Protein AF-B5UAU7-F1 (afdb_monomer)

Radius of gyration: 25.9 Å; Cα contacts (8 Å, |Δi|>4): 147; chains: 1; bounding box: 56×31×72 Å

Mean predicted aligned error: 7.42 Å

Structure (mmCIF, N/CA/C/O backbone):
data_AF-B5UAU7-F1
#
_entry.id   AF-B5UAU7-F1
#
loop_
_atom_site.group_PDB
_atom_site.id
_atom_site.type_symbol
_atom_site.label_atom_id
_atom_site.label_alt_id
_atom_site.label_comp_id
_atom_site.label_asym_id
_atom_site.label_entity_id
_atom_site.label_seq_id
_atom_site.pdbx_PDB_ins_code
_atom_site.Cartn_x
_atom_site.Cartn_y
_atom_site.Cartn_z
_atom_site.occupancy
_atom_site.B_iso_or_equiv
_atom_site.auth_seq_id
_atom_site.auth_comp_id
_atom_site.auth_asym_id
_atom_site.auth_atom_id
_atom_site.pdbx_PDB_model_num
ATOM 1 N N . PHE A 1 1 ? -25.928 -3.289 35.2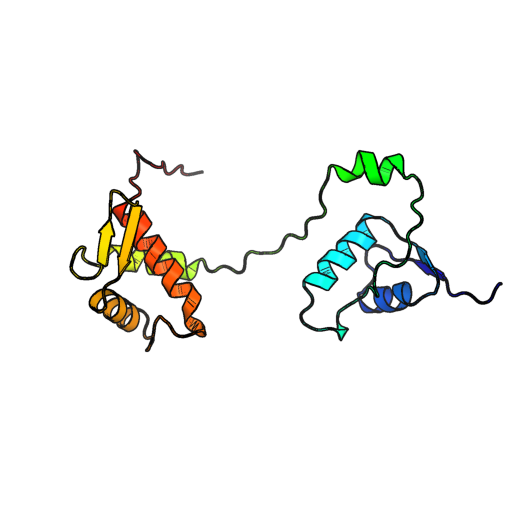71 1.00 79.38 1 PHE A N 1
ATOM 2 C CA . PHE A 1 1 ? -25.439 -2.026 35.869 1.00 79.38 1 PHE A CA 1
ATOM 3 C C . PHE A 1 1 ? -25.490 -0.943 34.793 1.00 79.38 1 PHE A C 1
ATOM 5 O O . PHE A 1 1 ? -25.204 -1.305 33.665 1.00 79.38 1 PHE A O 1
ATOM 12 N N . LEU A 1 2 ? -25.925 0.291 35.099 1.00 95.56 2 LEU A N 1
ATOM 13 C CA . LEU A 1 2 ? -26.101 1.496 34.238 1.00 95.56 2 LEU A CA 1
ATOM 14 C C . LEU A 1 2 ? -26.700 1.388 32.807 1.00 95.56 2 LEU A C 1
ATOM 16 O O . LEU A 1 2 ? -27.041 2.418 32.244 1.00 95.56 2 LEU A O 1
ATOM 20 N N . GLY A 1 3 ? -26.904 0.200 32.234 1.00 95.94 3 GLY A N 1
ATOM 21 C CA . GLY A 1 3 ? -27.590 -0.012 30.954 1.00 95.94 3 GLY A CA 1
ATOM 22 C C . GLY A 1 3 ? -26.726 0.135 29.698 1.00 95.94 3 GLY A C 1
ATOM 23 O O . GLY A 1 3 ? -27.257 -0.044 28.611 1.00 95.94 3 GLY A O 1
ATOM 24 N N . LEU A 1 4 ? -25.428 0.421 29.838 1.00 97.31 4 LEU A N 1
ATOM 25 C CA . LEU A 1 4 ? -24.504 0.566 28.710 1.00 97.31 4 LEU A CA 1
ATOM 26 C C . LEU A 1 4 ? -23.902 -0.776 28.287 1.00 97.31 4 LEU A C 1
ATOM 28 O O . LEU A 1 4 ? -23.585 -1.623 29.127 1.00 97.31 4 LEU A O 1
ATOM 32 N N . GLN A 1 5 ? -23.701 -0.937 26.985 1.00 97.75 5 GLN A N 1
ATOM 33 C CA . GLN A 1 5 ? -22.950 -2.031 26.395 1.00 97.75 5 GLN A CA 1
ATOM 34 C C . GLN A 1 5 ? -21.459 -1.696 26.386 1.00 97.75 5 GLN A C 1
ATOM 36 O O . GLN A 1 5 ? -21.033 -0.660 25.879 1.00 97.75 5 GLN A O 1
ATOM 41 N N . THR A 1 6 ? -20.655 -2.605 26.923 1.00 97.69 6 THR A N 1
ATOM 42 C CA . THR A 1 6 ? -19.197 -2.533 26.868 1.00 97.69 6 THR A CA 1
ATOM 43 C C . THR A 1 6 ? -18.666 -3.720 26.079 1.00 97.69 6 THR A C 1
ATOM 45 O O . THR A 1 6 ? -19.183 -4.834 26.185 1.00 97.69 6 THR A O 1
ATOM 48 N N . ALA A 1 7 ? -17.626 -3.493 25.288 1.00 98.06 7 ALA A N 1
ATOM 49 C CA . ALA A 1 7 ? -16.947 -4.546 24.549 1.00 98.06 7 ALA A CA 1
ATOM 50 C C . ALA A 1 7 ? -15.437 -4.314 24.516 1.00 98.06 7 ALA A C 1
ATOM 52 O O . ALA A 1 7 ? -14.944 -3.254 24.902 1.00 98.06 7 ALA A O 1
ATOM 53 N N . VAL A 1 8 ? -14.706 -5.324 24.053 1.00 98.25 8 VAL A N 1
ATOM 54 C CA . VAL A 1 8 ? -13.255 -5.277 23.888 1.00 98.25 8 VAL A CA 1
ATOM 55 C C . VAL A 1 8 ? -12.876 -5.825 22.518 1.00 98.25 8 VAL A C 1
ATOM 57 O O . VAL A 1 8 ? -13.462 -6.810 22.068 1.00 98.25 8 VAL A O 1
ATOM 60 N N . ILE A 1 9 ? -11.904 -5.193 21.864 1.00 98.31 9 ILE A N 1
ATOM 61 C CA . ILE A 1 9 ? -11.239 -5.725 20.674 1.00 98.31 9 ILE A CA 1
ATOM 62 C C . ILE A 1 9 ? -9.913 -6.373 21.073 1.00 98.31 9 ILE A C 1
ATOM 64 O O . ILE A 1 9 ? -9.124 -5.810 21.830 1.00 98.31 9 ILE A O 1
ATOM 68 N N . LEU A 1 10 ? -9.683 -7.583 20.574 1.00 97.56 10 LEU A N 1
ATOM 69 C CA . LEU A 1 10 ? -8.521 -8.407 20.881 1.00 97.56 10 LEU A CA 1
ATOM 70 C C . LEU A 1 10 ? -7.929 -8.978 19.596 1.00 97.56 10 LEU A C 1
ATOM 72 O O . LEU A 1 10 ? -8.631 -9.236 18.608 1.00 97.56 10 LEU A O 1
ATOM 76 N N . THR A 1 11 ? -6.629 -9.247 19.641 1.00 96.12 11 THR A N 1
ATOM 77 C CA . THR A 1 11 ? -5.928 -9.965 18.580 1.00 96.12 11 THR A CA 1
ATOM 78 C C . THR A 1 11 ? -6.606 -11.316 18.320 1.00 96.12 11 THR A C 1
ATOM 80 O O . THR A 1 11 ? -6.973 -12.035 19.247 1.00 96.12 11 THR A O 1
ATOM 83 N N . GLY A 1 12 ? -6.797 -11.662 17.045 1.00 94.06 12 GLY A N 1
ATOM 84 C CA . GLY A 1 12 ? -7.450 -12.910 16.626 1.00 94.06 12 GLY A CA 1
ATOM 85 C C . GLY A 1 12 ? -8.979 -12.854 16.525 1.00 94.06 12 GLY A C 1
ATOM 86 O O . GLY A 1 12 ? -9.572 -13.792 15.996 1.00 94.06 12 GLY A O 1
ATOM 87 N N . MET A 1 13 ? -9.628 -11.764 16.953 1.00 97.88 13 MET A N 1
ATOM 88 C CA . MET A 1 13 ? -11.052 -11.557 16.666 1.00 97.88 13 MET A CA 1
ATOM 89 C C . MET A 1 13 ? -11.295 -11.394 15.165 1.00 97.88 13 MET A C 1
ATOM 91 O O . MET A 1 13 ? -10.609 -10.619 14.489 1.00 97.88 13 MET A O 1
ATOM 95 N N . THR A 1 14 ? -12.316 -12.092 14.676 1.00 97.81 14 THR A N 1
ATOM 96 C CA . THR A 1 14 ? -12.818 -11.961 13.302 1.00 97.81 14 THR A CA 1
ATOM 97 C C . THR A 1 14 ? -13.408 -10.564 13.056 1.00 97.81 14 THR A C 1
ATOM 99 O O . THR A 1 14 ? -13.825 -9.905 14.016 1.00 97.81 14 THR A O 1
ATOM 102 N N . PRO A 1 15 ? -13.499 -10.106 11.792 1.00 97.00 15 PRO A N 1
ATOM 103 C CA . PRO A 1 15 ? -14.141 -8.832 11.464 1.00 97.00 15 PRO A CA 1
ATOM 104 C C . PRO A 1 15 ? -15.568 -8.707 12.017 1.00 97.00 15 PRO A C 1
ATOM 106 O O . PRO A 1 15 ? -15.921 -7.672 12.574 1.00 97.00 15 PRO A O 1
ATOM 109 N N . ASP A 1 16 ? -16.361 -9.780 11.977 1.00 97.25 16 ASP A N 1
ATOM 110 C CA . ASP A 1 16 ? -17.735 -9.766 12.496 1.00 97.25 16 ASP A CA 1
ATOM 111 C C . ASP A 1 16 ? -17.785 -9.577 14.014 1.00 97.25 16 ASP A C 1
ATOM 113 O O . ASP A 1 16 ? -18.578 -8.784 14.523 1.00 97.25 16 ASP A O 1
ATOM 117 N N . GLN A 1 17 ? -16.892 -10.245 14.749 1.00 98.06 17 GLN A N 1
ATOM 118 C CA . GLN A 1 17 ? -16.765 -10.044 16.193 1.00 98.06 17 GLN A CA 1
ATOM 119 C C . GLN A 1 17 ? -16.324 -8.614 16.525 1.00 98.06 17 GLN A C 1
ATOM 121 O O . GLN A 1 17 ? -16.824 -8.028 17.485 1.00 98.06 17 GLN A O 1
ATOM 126 N N . ARG A 1 18 ? -15.416 -8.034 15.728 1.00 98.25 18 ARG A N 1
ATOM 127 C CA . ARG A 1 18 ? -14.975 -6.640 15.891 1.00 98.25 18 ARG A CA 1
ATOM 128 C C . ARG A 1 18 ? -16.101 -5.660 15.617 1.00 98.25 18 ARG A C 1
ATOM 130 O O . ARG A 1 18 ? -16.292 -4.751 16.412 1.00 98.25 18 ARG A O 1
ATOM 137 N N . ARG A 1 19 ? -16.899 -5.876 14.571 1.00 97.94 19 ARG A N 1
ATOM 138 C CA . ARG A 1 19 ? -18.060 -5.032 14.258 1.00 97.94 19 ARG A CA 1
ATOM 139 C C . ARG A 1 19 ? -19.081 -5.032 15.393 1.00 97.94 19 ARG A C 1
ATOM 141 O O . ARG A 1 19 ? -19.614 -3.984 15.744 1.00 97.94 19 ARG A O 1
ATOM 148 N N . VAL A 1 20 ? -19.329 -6.186 16.016 1.00 97.88 20 VAL A N 1
ATOM 149 C CA . VAL A 1 20 ? -20.162 -6.256 17.230 1.00 97.88 20 VAL A CA 1
ATOM 150 C C . VAL A 1 20 ? -19.527 -5.461 18.374 1.00 97.88 20 VAL A C 1
ATOM 152 O O . VAL A 1 20 ? -20.228 -4.696 19.032 1.00 97.88 20 VAL A O 1
ATOM 155 N N . ALA A 1 21 ? -18.214 -5.591 18.587 1.00 98.25 21 ALA A N 1
ATOM 156 C CA . ALA A 1 21 ? -17.514 -4.877 19.652 1.00 98.25 21 ALA A CA 1
ATOM 157 C C . ALA A 1 21 ? -17.539 -3.352 19.463 1.00 98.25 21 ALA A C 1
ATOM 159 O O . ALA A 1 21 ? -17.906 -2.634 20.389 1.00 98.25 21 ALA A O 1
ATOM 160 N N . TYR A 1 22 ? -17.233 -2.860 18.262 1.00 98.31 22 TYR A N 1
ATOM 161 C CA . TYR A 1 22 ? -17.260 -1.433 17.940 1.00 98.31 22 TYR A CA 1
ATOM 162 C C . TYR A 1 22 ? -18.651 -0.813 18.049 1.00 98.31 22 TYR A C 1
ATOM 164 O O . TYR A 1 22 ? -18.755 0.387 18.294 1.00 98.31 22 TYR A O 1
ATOM 172 N N . ASN A 1 23 ? -19.715 -1.604 17.892 1.00 98.06 23 ASN A N 1
ATOM 173 C CA . ASN A 1 23 ? -21.091 -1.135 18.038 1.00 98.06 23 ASN A CA 1
ATOM 174 C C . ASN A 1 23 ? -21.547 -0.971 19.498 1.00 98.06 23 ASN A C 1
ATOM 176 O O . ASN A 1 23 ? -22.567 -0.320 19.725 1.00 98.06 23 ASN A O 1
ATOM 180 N N . ALA A 1 24 ? -20.798 -1.490 20.477 1.00 98.00 24 ALA A N 1
ATOM 181 C CA . ALA A 1 24 ? -21.067 -1.258 21.897 1.00 98.00 24 ALA A CA 1
ATOM 182 C C . ALA A 1 24 ? -20.879 0.223 22.271 1.00 98.00 24 ALA A C 1
ATOM 184 O O . ALA A 1 24 ? -20.081 0.920 21.651 1.00 98.00 24 ALA A O 1
ATOM 185 N N . ASP A 1 25 ? -21.565 0.718 23.304 1.00 98.19 25 ASP A N 1
ATOM 186 C CA . ASP A 1 25 ? -21.455 2.121 23.744 1.00 98.19 25 ASP A CA 1
ATOM 187 C C . ASP A 1 25 ? -20.015 2.514 24.108 1.00 98.19 25 ASP A C 1
ATOM 189 O O . ASP A 1 25 ? -19.588 3.637 23.842 1.00 98.19 25 ASP A O 1
ATOM 193 N N . ILE A 1 26 ? -19.255 1.580 24.691 1.00 98.31 26 ILE A N 1
ATOM 194 C CA . ILE A 1 26 ? -17.846 1.759 25.052 1.00 98.31 26 ILE A CA 1
ATOM 195 C C . ILE A 1 26 ? -17.045 0.557 24.549 1.00 98.31 26 ILE A C 1
ATOM 197 O O . ILE A 1 26 ? -17.342 -0.591 24.887 1.00 98.31 26 ILE A O 1
ATOM 201 N N . THR A 1 27 ? -15.997 0.817 23.768 1.00 98.62 27 THR A N 1
ATOM 202 C CA . THR A 1 27 ? -15.080 -0.210 23.255 1.00 98.62 27 THR A CA 1
ATOM 203 C C . THR A 1 27 ? -13.692 -0.028 23.862 1.00 98.62 27 THR A C 1
ATOM 205 O O . THR A 1 27 ? -13.086 1.029 23.715 1.00 98.62 27 THR A O 1
ATOM 208 N N . TYR A 1 28 ? -13.181 -1.066 24.519 1.00 98.62 28 TYR A N 1
ATOM 209 C CA . TYR A 1 28 ? -11.803 -1.146 25.004 1.00 98.62 28 TYR A CA 1
ATOM 21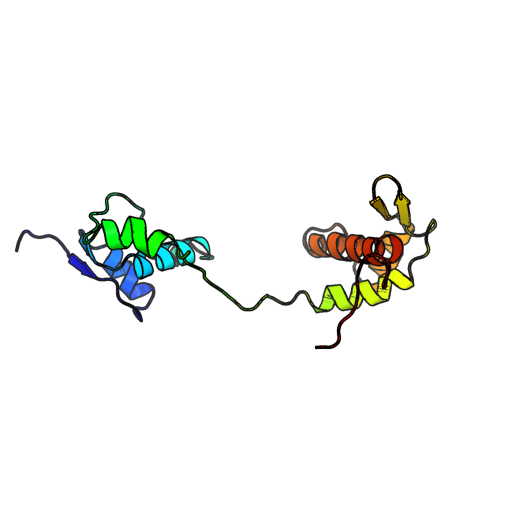0 C C . TYR A 1 28 ? -10.910 -1.847 23.979 1.00 98.62 28 TYR A C 1
ATOM 212 O O . TYR A 1 28 ? -11.369 -2.703 23.227 1.00 98.62 28 TYR A O 1
ATOM 220 N N . GLY A 1 29 ? -9.622 -1.528 23.973 1.00 97.94 29 GLY A N 1
ATOM 221 C CA . GLY A 1 29 ? -8.649 -2.136 23.073 1.00 97.94 29 GLY A CA 1
ATOM 222 C C . GLY A 1 29 ? -7.277 -1.502 23.238 1.00 97.94 29 GLY A C 1
ATOM 223 O O . GLY A 1 29 ? -7.118 -0.544 23.994 1.00 97.94 29 GLY A O 1
ATOM 224 N N . THR A 1 30 ? -6.291 -2.026 22.521 1.00 97.81 30 THR A N 1
ATOM 225 C CA . THR A 1 30 ? -4.961 -1.414 22.434 1.00 97.81 30 THR A CA 1
ATOM 226 C C . THR A 1 30 ? -4.884 -0.482 21.225 1.00 97.81 30 THR A C 1
ATOM 228 O O . THR A 1 30 ? -5.627 -0.642 20.252 1.00 97.81 30 THR A O 1
ATOM 231 N N . ASN A 1 31 ? -3.956 0.475 21.257 1.00 96.75 31 ASN A N 1
ATOM 232 C CA . ASN A 1 31 ? -3.635 1.348 20.121 1.00 96.75 31 ASN A CA 1
ATOM 233 C C . ASN A 1 31 ? -3.362 0.560 18.826 1.00 96.75 31 ASN A C 1
ATOM 235 O O . ASN A 1 31 ? -3.840 0.958 17.766 1.00 96.75 31 ASN A O 1
ATOM 239 N N . ASN A 1 32 ? -2.662 -0.576 18.918 1.00 96.69 32 ASN A N 1
ATOM 240 C CA . ASN A 1 32 ? -2.371 -1.452 17.786 1.00 96.69 32 ASN A CA 1
ATOM 241 C C . ASN A 1 32 ? -3.653 -1.994 17.149 1.00 96.69 32 ASN A C 1
ATOM 243 O O . ASN A 1 32 ? -3.802 -1.928 15.933 1.00 96.69 32 ASN A O 1
ATOM 247 N N . GLU A 1 33 ? -4.596 -2.493 17.951 1.00 98.12 33 GLU A N 1
ATOM 248 C CA . GLU A 1 33 ? -5.851 -3.044 17.431 1.00 98.12 33 GLU A CA 1
ATOM 249 C C . GLU A 1 33 ? -6.709 -1.957 16.772 1.00 98.12 33 GLU A C 1
ATOM 251 O O . GLU A 1 33 ? -7.155 -2.137 15.640 1.00 98.12 33 GLU A O 1
ATOM 256 N N . PHE A 1 34 ? -6.860 -0.794 17.419 1.00 98.12 34 PHE A N 1
ATOM 257 C CA . PHE A 1 34 ? -7.574 0.343 16.827 1.00 98.12 34 PHE A CA 1
ATOM 258 C C . PHE A 1 34 ? -6.910 0.846 15.542 1.00 98.12 34 PHE A C 1
ATOM 260 O O . PHE A 1 34 ? -7.593 1.129 14.557 1.00 98.12 34 PHE A O 1
ATOM 267 N N . GLY A 1 35 ? -5.584 0.962 15.532 1.00 97.44 35 GLY A N 1
ATOM 268 C CA . GLY A 1 35 ? -4.851 1.461 14.379 1.00 97.44 35 GLY A CA 1
ATOM 269 C C . GLY A 1 35 ? -4.872 0.490 13.199 1.00 97.44 35 GLY A C 1
ATOM 270 O O . GLY A 1 35 ? -5.106 0.911 12.069 1.00 97.44 35 GLY A O 1
ATOM 271 N N . PHE A 1 36 ? -4.705 -0.815 13.435 1.00 97.88 36 PHE A N 1
ATOM 272 C CA . PHE A 1 36 ? -4.793 -1.809 12.363 1.00 97.88 36 PHE A CA 1
ATOM 273 C C . PHE A 1 36 ? -6.213 -1.990 11.830 1.00 97.88 36 PHE A C 1
ATOM 275 O O . PHE A 1 36 ? -6.368 -2.204 10.629 1.00 97.88 36 PHE A O 1
ATOM 282 N N . ASP A 1 37 ? -7.248 -1.884 12.666 1.00 98.00 37 ASP A N 1
ATOM 283 C CA . ASP A 1 37 ? -8.634 -1.874 12.184 1.00 98.00 37 ASP A CA 1
ATOM 284 C C . ASP A 1 37 ? -8.908 -0.655 11.302 1.00 98.00 37 ASP A C 1
ATOM 286 O O . ASP A 1 37 ? -9.457 -0.810 10.217 1.00 98.00 37 ASP A O 1
ATOM 290 N N . TYR A 1 38 ? -8.415 0.527 11.684 1.00 98.00 38 TYR A N 1
ATOM 291 C CA . TYR A 1 38 ? -8.516 1.720 10.843 1.00 98.00 38 TYR A CA 1
ATOM 292 C C . TYR A 1 38 ? -7.811 1.540 9.489 1.00 98.00 38 TYR A C 1
ATOM 294 O O . TYR A 1 38 ? -8.358 1.894 8.444 1.00 98.00 38 TYR A O 1
ATOM 302 N N . LEU A 1 39 ? -6.600 0.973 9.484 1.00 97.75 39 LEU A N 1
ATOM 303 C CA . LEU A 1 39 ? -5.873 0.702 8.242 1.00 97.75 39 LEU A CA 1
ATOM 304 C C . LEU A 1 39 ? -6.606 -0.322 7.363 1.00 97.75 39 LEU A C 1
ATOM 306 O O . LEU A 1 39 ? -6.687 -0.126 6.153 1.00 97.75 39 LEU A O 1
ATOM 310 N N . ARG A 1 40 ? -7.161 -1.390 7.952 1.00 96.69 40 ARG A N 1
ATOM 311 C CA . ARG A 1 40 ? -7.941 -2.406 7.226 1.00 96.69 40 ARG A CA 1
ATOM 312 C C . ARG A 1 40 ? -9.235 -1.846 6.648 1.00 96.69 40 ARG A C 1
ATOM 314 O O . ARG A 1 40 ? -9.528 -2.127 5.491 1.00 96.69 40 ARG A O 1
ATOM 321 N N . ASP A 1 41 ? -9.942 -1.007 7.397 1.00 97.38 41 ASP A N 1
ATOM 322 C CA . ASP A 1 41 ? -11.159 -0.333 6.936 1.00 97.38 41 ASP A CA 1
ATOM 323 C C . ASP A 1 41 ? -10.894 0.540 5.695 1.00 97.38 41 ASP A C 1
ATOM 325 O O . ASP A 1 41 ? -11.702 0.576 4.774 1.00 97.38 41 ASP A O 1
ATOM 329 N N . ASN A 1 42 ? -9.721 1.177 5.600 1.00 96.56 42 ASN A N 1
ATOM 330 C CA . ASN A 1 42 ? -9.328 1.972 4.426 1.00 96.56 42 ASN A CA 1
ATOM 331 C C . ASN A 1 42 ? -8.831 1.140 3.227 1.00 96.56 42 ASN A C 1
ATOM 333 O O . ASN A 1 42 ? -8.549 1.699 2.168 1.00 96.56 42 ASN A O 1
ATOM 337 N N . MET A 1 43 ? -8.712 -0.180 3.379 1.00 94.00 43 MET A N 1
ATOM 338 C CA . MET A 1 43 ? -8.405 -1.114 2.289 1.00 94.00 43 MET A CA 1
ATOM 339 C C . MET A 1 43 ? -9.611 -1.975 1.892 1.00 94.00 43 MET A C 1
ATOM 341 O O . MET A 1 43 ? -9.499 -2.765 0.957 1.00 94.00 43 MET A O 1
ATOM 345 N N . ALA A 1 44 ? -10.739 -1.851 2.596 1.00 94.44 44 ALA A N 1
ATOM 346 C CA . ALA A 1 44 ? -11.948 -2.616 2.329 1.00 94.44 44 ALA A CA 1
ATOM 347 C C . ALA A 1 44 ? -12.517 -2.307 0.936 1.00 94.44 44 ALA A C 1
ATOM 349 O O . ALA A 1 44 ? -12.501 -1.163 0.472 1.00 94.44 44 ALA A O 1
ATOM 350 N N . HIS A 1 45 ? -13.054 -3.329 0.269 1.00 93.62 45 HIS A N 1
ATOM 351 C CA . HIS A 1 45 ? -13.651 -3.177 -1.062 1.00 93.62 45 HIS A CA 1
ATOM 352 C C . HIS A 1 45 ? -15.130 -2.787 -1.001 1.00 93.62 45 HIS A C 1
ATOM 354 O O . HIS A 1 45 ? -15.687 -2.309 -1.993 1.00 93.62 45 HIS A O 1
ATOM 360 N N . SER A 1 46 ? -15.769 -2.986 0.151 1.00 95.06 46 SER A N 1
ATOM 361 C CA . SER A 1 46 ? -17.182 -2.698 0.371 1.00 95.06 46 SER A CA 1
ATOM 362 C C . SER A 1 46 ? -17.426 -2.073 1.746 1.00 95.06 46 SER A C 1
ATOM 364 O O . SER A 1 46 ? -16.646 -2.245 2.679 1.00 95.06 46 SER A O 1
ATOM 366 N N . LEU A 1 47 ? -18.532 -1.335 1.884 1.00 93.31 47 LEU A N 1
ATOM 367 C CA . LEU A 1 47 ? -18.906 -0.709 3.159 1.00 93.31 47 LEU A CA 1
ATOM 368 C C . LEU A 1 47 ? -19.270 -1.740 4.237 1.00 93.31 47 LEU A C 1
ATOM 370 O O . LEU A 1 47 ? -19.081 -1.475 5.421 1.00 93.31 47 LEU A O 1
ATOM 374 N N . ASP A 1 48 ? -19.762 -2.911 3.835 1.00 94.12 48 ASP A N 1
ATOM 375 C CA . ASP A 1 48 ? -20.165 -3.975 4.759 1.00 94.12 48 ASP A CA 1
ATOM 376 C C . ASP A 1 48 ? -18.959 -4.662 5.421 1.00 94.12 48 ASP A C 1
ATOM 378 O O . ASP A 1 48 ? -19.094 -5.299 6.467 1.00 94.12 48 ASP A O 1
ATOM 382 N N . GLU A 1 49 ? -17.762 -4.512 4.847 1.00 95.31 49 GLU A N 1
ATOM 383 C CA . GLU A 1 49 ? -16.510 -5.032 5.402 1.00 95.31 49 GLU A CA 1
ATOM 384 C C . GLU A 1 49 ? -15.967 -4.179 6.553 1.00 95.31 49 GLU A C 1
ATOM 386 O O . GLU A 1 49 ? -15.210 -4.702 7.373 1.00 95.31 49 GLU A O 1
ATOM 391 N N . LEU A 1 50 ? -16.398 -2.919 6.676 1.00 97.56 50 LEU A N 1
ATOM 392 C CA . LEU A 1 50 ? -15.914 -2.003 7.708 1.00 97.56 50 LEU A CA 1
ATOM 393 C C . LEU A 1 50 ? -16.254 -2.509 9.113 1.00 97.56 50 LEU A C 1
ATOM 395 O O . LEU A 1 50 ? -17.357 -3.019 9.358 1.00 97.56 50 LEU A O 1
ATOM 399 N N . VAL A 1 51 ? -15.310 -2.365 10.044 1.00 98.12 51 VAL A N 1
ATOM 400 C CA . VAL A 1 51 ? -15.503 -2.750 11.450 1.00 98.12 51 VAL A CA 1
ATOM 401 C C . VAL A 1 51 ? -15.648 -1.546 12.373 1.00 98.12 51 VAL A C 1
ATOM 403 O O . VAL A 1 51 ? -16.421 -1.630 13.329 1.00 98.12 51 VAL A O 1
ATOM 406 N N . GLN A 1 52 ? -14.955 -0.434 12.106 1.00 98.25 52 GLN A N 1
ATOM 407 C CA . GLN A 1 52 ? -15.092 0.798 12.882 1.00 98.25 52 GLN A CA 1
ATOM 408 C C . GLN A 1 52 ? -16.306 1.614 12.432 1.00 98.25 52 GLN A C 1
ATOM 410 O O . GLN A 1 52 ? -16.854 1.443 11.346 1.00 98.25 52 GLN A O 1
ATOM 415 N N . ARG A 1 53 ? -16.717 2.556 13.287 1.00 95.50 53 ARG A N 1
ATOM 416 C CA . ARG A 1 53 ? -17.861 3.453 13.046 1.00 95.50 53 ARG A CA 1
ATOM 417 C C . ARG A 1 53 ? -17.530 4.942 13.220 1.00 95.50 53 ARG A C 1
ATOM 419 O O . ARG A 1 53 ? -18.421 5.747 13.475 1.00 95.50 53 ARG A O 1
ATOM 426 N N . GLY A 1 54 ? -16.248 5.299 13.096 1.00 93.62 54 GLY A N 1
ATOM 427 C CA . GLY A 1 54 ? -15.715 6.653 13.296 1.00 93.62 54 GLY A CA 1
ATOM 428 C C . GLY A 1 54 ? -14.898 6.818 14.585 1.00 93.62 54 GLY A C 1
ATOM 429 O O . GLY A 1 54 ? -14.761 5.888 15.378 1.00 93.62 54 GLY A O 1
ATOM 430 N N . HIS A 1 55 ? -14.346 8.021 14.786 1.00 97.38 55 HIS A N 1
ATOM 431 C CA . HIS A 1 55 ? -13.434 8.357 15.893 1.00 97.38 55 HIS A CA 1
ATOM 432 C C . HIS A 1 55 ? -13.989 9.512 16.733 1.00 97.38 55 HIS A C 1
ATOM 434 O O . HIS A 1 55 ? -13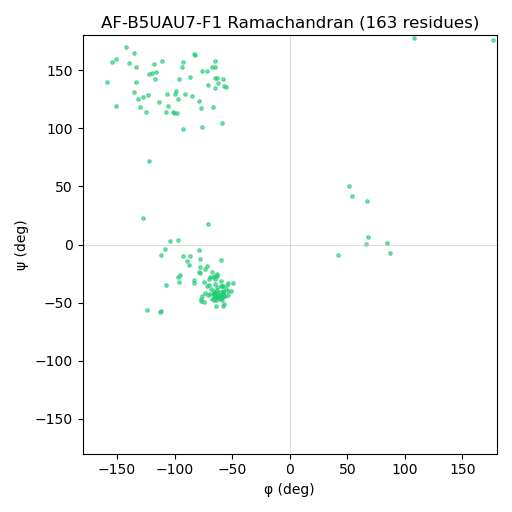.522 10.645 16.654 1.00 97.38 55 HIS A O 1
ATOM 440 N N . ASN A 1 56 ? -15.043 9.243 17.506 1.00 97.38 56 ASN A N 1
ATOM 441 C CA . ASN A 1 56 ? -15.773 10.282 18.243 1.00 97.38 56 ASN A CA 1
ATOM 442 C C . ASN A 1 56 ? -15.019 10.798 19.473 1.00 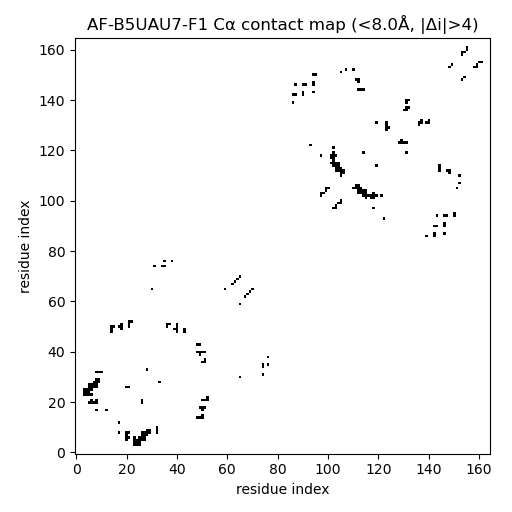97.38 56 ASN A C 1
ATOM 444 O O . ASN A 1 56 ? -14.931 12.004 19.691 1.00 97.38 56 ASN A O 1
ATOM 448 N N . PHE A 1 57 ? -14.529 9.881 20.305 1.00 98.25 57 PHE A N 1
ATOM 449 C CA . PHE A 1 57 ? -13.827 10.200 21.540 1.00 98.25 57 PHE A CA 1
ATOM 450 C C . PHE A 1 57 ? -12.959 9.016 21.963 1.00 98.25 57 PHE A C 1
ATOM 452 O O . PHE A 1 57 ? -13.386 7.869 21.850 1.00 98.25 57 PHE A O 1
ATOM 459 N N . ALA A 1 58 ? -11.756 9.300 22.459 1.00 97.94 58 ALA A N 1
ATOM 460 C CA . ALA A 1 58 ? -10.832 8.297 22.966 1.00 97.94 58 ALA A CA 1
ATOM 461 C C . ALA A 1 58 ? -10.239 8.778 24.291 1.00 97.94 58 ALA A C 1
ATOM 463 O O . ALA A 1 58 ? -9.756 9.905 24.391 1.00 97.94 58 ALA A O 1
ATOM 464 N N . VAL A 1 59 ? -10.269 7.905 25.295 1.00 98.25 59 VAL A N 1
ATOM 465 C CA . VAL A 1 59 ? -9.519 8.085 26.537 1.00 98.25 59 VAL A CA 1
ATOM 466 C C . VAL A 1 59 ? -8.352 7.120 26.475 1.00 98.25 59 VAL A C 1
ATOM 468 O O . VAL A 1 59 ? -8.556 5.915 26.343 1.00 98.25 59 VAL A O 1
ATOM 471 N N . VAL A 1 60 ? -7.142 7.663 26.522 1.00 98.06 60 VAL A N 1
ATOM 472 C CA . VAL A 1 60 ? -5.910 6.883 26.429 1.00 98.06 60 VAL A CA 1
ATOM 473 C C . VAL A 1 60 ? -5.348 6.733 27.832 1.00 98.06 60 VAL A C 1
ATOM 475 O O . VAL A 1 60 ? -4.973 7.726 28.455 1.00 98.06 60 VAL A O 1
ATOM 478 N N . ASP A 1 61 ? -5.335 5.499 28.321 1.00 98.19 61 ASP A N 1
ATOM 479 C CA . ASP A 1 61 ? -4.585 5.136 29.520 1.00 98.19 61 ASP A CA 1
ATOM 480 C C . ASP A 1 61 ? -3.090 5.026 29.179 1.00 98.19 61 ASP A C 1
ATOM 482 O O . ASP A 1 61 ? -2.756 4.708 28.036 1.00 98.19 61 ASP A O 1
ATOM 486 N N . GLU A 1 62 ? -2.205 5.319 30.135 1.00 97.38 62 GLU A N 1
ATOM 487 C CA . GLU A 1 62 ? -0.739 5.353 29.925 1.00 97.38 62 GLU A CA 1
ATOM 488 C C . GLU A 1 62 ? -0.324 6.218 28.710 1.00 97.38 62 GLU A C 1
ATOM 490 O O . GLU A 1 62 ? 0.387 5.801 27.790 1.00 97.38 62 GLU A O 1
ATOM 495 N N . VAL A 1 63 ? -0.843 7.450 28.667 1.00 97.62 63 VAL A N 1
ATOM 496 C CA . VAL A 1 63 ? -0.767 8.339 27.493 1.00 97.62 63 VAL A CA 1
ATOM 497 C C . VAL A 1 63 ? 0.659 8.681 27.050 1.00 97.62 63 VAL A C 1
ATOM 499 O O . VAL A 1 63 ? 0.891 8.890 25.860 1.00 97.62 63 VAL A O 1
ATOM 502 N N . ASP A 1 64 ? 1.613 8.741 27.974 1.00 97.25 64 ASP A N 1
ATOM 503 C CA . ASP A 1 64 ? 3.026 8.972 27.678 1.00 97.25 64 ASP A CA 1
ATOM 504 C C . ASP A 1 64 ? 3.631 7.784 26.922 1.00 97.25 64 ASP A C 1
ATOM 506 O O . ASP A 1 64 ? 4.222 7.968 25.856 1.00 97.25 64 ASP A O 1
ATOM 510 N N . SER A 1 65 ? 3.376 6.564 27.387 1.00 96.81 65 SER A N 1
ATOM 511 C CA . SER A 1 65 ? 3.821 5.343 26.711 1.00 96.81 65 SER A CA 1
ATOM 512 C C . SER A 1 65 ? 3.250 5.250 25.290 1.00 96.81 65 SER A C 1
ATOM 514 O O . SER A 1 65 ? 3.980 5.012 24.326 1.00 96.81 65 SER A O 1
ATOM 516 N N . ILE A 1 66 ? 1.950 5.517 25.126 1.00 97.06 66 ILE A N 1
ATOM 517 C CA . ILE A 1 66 ? 1.265 5.346 23.838 1.00 97.06 66 ILE A CA 1
ATOM 518 C C . ILE A 1 66 ? 1.562 6.486 22.852 1.00 97.06 66 ILE A C 1
ATOM 520 O O . ILE A 1 66 ? 1.882 6.231 21.689 1.00 97.06 66 ILE A O 1
ATOM 524 N N . LEU A 1 67 ? 1.445 7.750 23.274 1.00 97.38 67 LEU A N 1
ATOM 525 C CA . LEU A 1 67 ? 1.541 8.903 22.366 1.00 97.38 67 LEU A CA 1
ATOM 526 C C . LEU A 1 67 ? 2.953 9.487 22.244 1.00 97.38 67 LEU A C 1
ATOM 528 O O . LEU A 1 67 ? 3.174 10.316 21.360 1.00 97.38 67 LEU A O 1
ATOM 532 N N . VAL A 1 68 ? 3.906 9.071 23.085 1.00 95.81 68 VAL A N 1
ATOM 533 C CA . VAL A 1 68 ? 5.309 9.512 23.002 1.00 95.81 68 VAL A CA 1
ATOM 534 C C . VAL A 1 68 ? 6.217 8.357 22.603 1.00 95.81 68 VAL A C 1
ATOM 536 O O . VAL A 1 68 ? 6.896 8.438 21.575 1.00 95.81 68 VAL A O 1
ATOM 539 N N . ASP A 1 69 ? 6.227 7.274 23.379 1.00 94.69 69 ASP A N 1
ATOM 540 C CA . ASP A 1 69 ? 7.228 6.223 23.195 1.00 94.69 69 ASP A CA 1
ATOM 541 C C . ASP A 1 69 ? 6.921 5.312 22.005 1.00 94.69 69 ASP A C 1
ATOM 543 O O . ASP A 1 69 ? 7.818 5.064 21.183 1.00 94.69 69 ASP A O 1
ATOM 547 N N . GLU A 1 70 ? 5.675 4.851 21.885 1.00 95.00 70 GLU A N 1
ATOM 548 C CA . GLU A 1 70 ? 5.225 3.967 20.802 1.00 95.00 70 GLU A CA 1
ATOM 549 C C . GLU A 1 70 ? 4.969 4.707 19.484 1.00 95.00 70 GLU A C 1
ATOM 551 O O . GLU A 1 70 ? 5.140 4.130 18.409 1.00 95.00 70 GLU A O 1
ATOM 556 N N . ALA A 1 71 ? 4.675 6.010 19.530 1.00 92.81 71 ALA A N 1
ATOM 557 C CA . ALA A 1 71 ? 4.430 6.837 18.343 1.00 92.81 71 ALA A CA 1
ATOM 558 C C . ALA A 1 71 ? 5.619 6.901 17.359 1.00 92.81 71 ALA A C 1
ATOM 560 O O . ALA A 1 71 ? 5.474 7.337 16.216 1.00 92.81 71 ALA A O 1
ATOM 561 N N . ARG A 1 72 ? 6.809 6.452 17.780 1.00 94.62 72 ARG A N 1
ATOM 562 C CA . ARG A 1 72 ? 8.009 6.352 16.935 1.00 94.62 72 ARG A CA 1
ATOM 563 C C . ARG A 1 72 ? 7.947 5.205 15.928 1.00 94.62 72 ARG A C 1
ATOM 565 O O . ARG A 1 72 ? 8.698 5.224 14.953 1.00 94.62 72 ARG A O 1
ATOM 572 N N . THR A 1 73 ? 7.113 4.194 16.164 1.00 92.12 73 THR A N 1
ATOM 573 C CA . THR A 1 73 ? 6.990 3.025 15.290 1.00 92.12 73 THR A CA 1
ATOM 574 C C . THR A 1 73 ? 5.666 3.090 14.527 1.00 92.12 73 THR A C 1
ATOM 576 O O . THR A 1 73 ? 4.607 3.003 15.141 1.00 92.12 73 THR A O 1
ATOM 579 N N . PRO A 1 74 ? 5.686 3.248 13.191 1.00 96.25 74 PRO A N 1
ATOM 580 C CA . PRO A 1 74 ? 4.457 3.304 12.413 1.00 96.25 74 PRO A CA 1
ATOM 581 C C . PRO A 1 74 ? 3.784 1.931 12.336 1.00 96.25 74 PRO A C 1
ATOM 583 O O . PRO A 1 74 ? 4.448 0.894 12.268 1.00 96.25 74 PRO A O 1
ATOM 586 N N . LEU A 1 75 ? 2.455 1.940 12.252 1.00 95.75 75 LEU A N 1
ATOM 587 C CA . LEU A 1 75 ? 1.672 0.752 11.929 1.00 95.75 75 LEU A CA 1
ATOM 588 C C . LEU A 1 75 ? 1.723 0.507 10.421 1.00 95.75 75 LEU A C 1
ATOM 590 O O . LEU A 1 75 ? 1.379 1.383 9.628 1.00 95.75 75 LEU A O 1
ATOM 594 N N . ILE A 1 76 ? 2.169 -0.684 10.024 1.00 95.94 76 ILE A N 1
ATOM 595 C CA . ILE A 1 76 ? 2.362 -1.056 8.621 1.00 95.94 76 ILE A CA 1
ATOM 596 C C . ILE A 1 76 ? 1.623 -2.360 8.353 1.00 95.94 76 ILE A C 1
ATOM 598 O O . ILE A 1 76 ? 1.873 -3.363 9.020 1.00 95.94 76 ILE A O 1
ATOM 602 N N . ILE A 1 77 ? 0.765 -2.360 7.333 1.00 92.19 77 ILE A N 1
ATOM 603 C CA . ILE A 1 77 ? 0.262 -3.592 6.728 1.00 92.19 77 ILE A CA 1
ATOM 604 C C . ILE A 1 77 ? 1.105 -3.863 5.488 1.00 92.19 77 ILE A C 1
ATOM 606 O O . ILE A 1 77 ? 1.076 -3.103 4.522 1.00 92.19 77 ILE A O 1
ATOM 610 N N . SER A 1 78 ? 1.889 -4.934 5.533 1.00 90.81 78 SER A N 1
ATOM 611 C CA . SER A 1 78 ? 2.608 -5.444 4.373 1.00 90.81 78 SER A CA 1
ATOM 612 C C . SER A 1 78 ? 1.809 -6.570 3.724 1.00 90.81 78 SER A C 1
ATOM 614 O O . SER A 1 78 ? 1.182 -7.388 4.396 1.00 90.81 78 SER A O 1
ATOM 616 N N . GLY A 1 79 ? 1.837 -6.610 2.398 1.00 83.94 79 GLY A N 1
ATOM 617 C CA . GLY A 1 79 ? 1.237 -7.666 1.596 1.00 83.94 79 GLY A CA 1
ATOM 618 C C . GLY A 1 79 ? 2.193 -8.094 0.487 1.00 83.94 79 GLY A C 1
ATOM 619 O O . GLY A 1 79 ? 3.174 -7.391 0.214 1.00 83.94 79 GLY A O 1
ATOM 620 N N . PRO A 1 80 ? 1.944 -9.248 -0.151 1.00 81.88 80 PRO A N 1
ATOM 621 C CA . PRO A 1 80 ? 2.657 -9.596 -1.368 1.00 81.88 80 PRO A CA 1
ATOM 622 C C . PRO A 1 80 ? 2.440 -8.485 -2.399 1.00 81.88 80 PRO A C 1
ATOM 624 O O . PRO A 1 80 ? 1.330 -7.986 -2.566 1.00 81.88 80 PRO A O 1
ATOM 627 N N . ALA A 1 81 ? 3.505 -8.088 -3.091 1.00 75.94 81 ALA A N 1
ATOM 628 C CA . ALA A 1 81 ? 3.340 -7.232 -4.252 1.00 75.94 81 ALA A CA 1
ATOM 629 C C . ALA A 1 81 ? 2.610 -8.045 -5.326 1.00 75.94 81 ALA A C 1
ATOM 631 O O . ALA A 1 81 ? 3.146 -9.060 -5.778 1.00 75.94 81 ALA A O 1
ATOM 632 N N . ASP A 1 82 ? 1.419 -7.604 -5.739 1.00 65.25 82 ASP A N 1
ATOM 633 C CA . ASP A 1 82 ? 0.769 -8.142 -6.933 1.00 65.25 82 ASP A CA 1
ATOM 634 C C . ASP A 1 82 ? 1.706 -7.900 -8.115 1.00 65.25 82 ASP A C 1
ATOM 636 O O . ASP A 1 82 ? 1.963 -6.773 -8.555 1.00 65.25 82 ASP A O 1
ATOM 640 N N . SER A 1 83 ? 2.360 -8.977 -8.542 1.00 59.22 83 SER A N 1
ATOM 641 C CA . SER A 1 83 ? 3.552 -8.870 -9.358 1.00 59.22 83 SER A CA 1
ATOM 642 C C . SER A 1 83 ? 3.175 -8.510 -10.790 1.00 59.22 83 SER A C 1
ATOM 644 O O . SER A 1 83 ? 2.898 -9.377 -11.616 1.00 59.22 83 SER A O 1
ATOM 646 N N . SER A 1 84 ? 3.326 -7.237 -11.137 1.00 62.12 84 SER A N 1
ATOM 647 C CA . SER A 1 84 ? 3.490 -6.784 -12.522 1.00 62.12 84 SER A CA 1
ATOM 648 C C . SER A 1 84 ? 4.864 -7.155 -13.118 1.00 62.12 84 SER A C 1
ATOM 650 O O . SER A 1 84 ? 5.284 -6.614 -14.142 1.00 62.12 84 SER A O 1
ATOM 652 N N . SER A 1 85 ? 5.569 -8.115 -12.503 1.00 68.75 85 SER A N 1
ATOM 653 C CA . SER A 1 85 ? 6.897 -8.602 -12.900 1.00 68.75 85 SER A CA 1
ATOM 654 C C . SER A 1 85 ? 6.946 -9.050 -14.361 1.00 68.75 85 SER A C 1
ATOM 656 O O . SER A 1 85 ? 7.953 -8.828 -15.034 1.00 68.75 85 SER A O 1
ATOM 658 N N . LYS A 1 86 ? 5.839 -9.604 -14.881 1.00 85.31 86 LYS A N 1
ATOM 659 C CA . LYS A 1 86 ? 5.714 -9.994 -16.289 1.00 85.31 86 LYS A CA 1
ATOM 660 C C . LYS A 1 86 ? 5.931 -8.805 -17.226 1.00 85.31 86 LYS A C 1
ATOM 662 O O . LYS A 1 86 ? 6.710 -8.922 -18.165 1.00 85.31 86 LYS A O 1
ATOM 667 N N . TRP A 1 87 ? 5.283 -7.668 -16.971 1.00 90.12 87 TRP A N 1
ATOM 668 C CA . TRP A 1 87 ? 5.334 -6.519 -17.877 1.00 90.12 87 TRP A CA 1
ATOM 669 C C . TRP A 1 87 ? 6.716 -5.882 -17.924 1.00 90.12 87 TRP A C 1
ATOM 671 O O . TRP A 1 87 ? 7.196 -5.567 -19.009 1.00 90.12 87 TRP A O 1
ATOM 681 N N . TYR A 1 88 ? 7.411 -5.796 -16.788 1.00 91.00 88 TYR A N 1
ATOM 682 C CA . TYR A 1 88 ? 8.815 -5.380 -16.784 1.00 91.00 88 TYR A CA 1
ATOM 683 C C . TYR A 1 88 ? 9.680 -6.287 -17.667 1.00 91.00 88 TYR A C 1
ATOM 685 O O . TYR A 1 88 ? 10.484 -5.791 -18.454 1.00 91.00 88 TYR A O 1
ATOM 693 N N . GLY A 1 89 ? 9.489 -7.608 -17.579 1.00 91.25 89 GLY A N 1
ATOM 694 C CA . GLY A 1 89 ? 10.198 -8.573 -18.418 1.00 91.25 89 GLY A CA 1
ATOM 695 C C . GLY A 1 89 ? 9.868 -8.442 -19.906 1.00 91.25 89 GLY A C 1
ATOM 696 O O . GLY A 1 89 ? 10.779 -8.434 -20.732 1.00 91.25 89 GLY A O 1
ATOM 697 N N . GLU A 1 90 ? 8.589 -8.307 -20.262 1.00 93.12 90 GLU A N 1
ATOM 698 C CA . GLU A 1 90 ? 8.169 -8.166 -21.661 1.00 93.12 90 GLU A CA 1
ATOM 699 C C . GLU A 1 90 ? 8.661 -6.852 -22.277 1.00 93.12 90 GLU A C 1
ATOM 701 O O . GLU A 1 90 ? 9.286 -6.864 -23.337 1.00 93.12 90 GLU A O 1
ATOM 706 N N . PHE A 1 91 ? 8.491 -5.715 -21.598 1.00 95.19 91 PHE A N 1
ATOM 707 C CA . PHE A 1 91 ? 8.953 -4.431 -22.130 1.00 95.19 91 PHE A CA 1
ATOM 708 C C . PHE A 1 91 ? 10.480 -4.308 -22.165 1.00 95.19 91 PHE A C 1
ATOM 710 O O . PHE A 1 91 ? 11.008 -3.661 -23.069 1.00 95.19 91 PHE A O 1
ATOM 717 N N . ALA A 1 92 ? 11.210 -4.996 -21.280 1.00 94.31 92 ALA A N 1
ATOM 718 C CA . ALA A 1 92 ? 12.664 -5.122 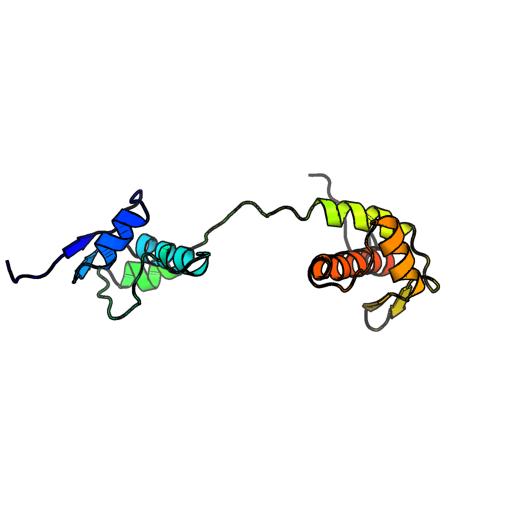-21.394 1.00 94.31 92 ALA A CA 1
ATOM 719 C C . ALA A 1 92 ? 13.101 -5.901 -22.650 1.00 94.31 92 ALA A C 1
ATOM 721 O O . ALA A 1 92 ? 14.191 -5.654 -23.165 1.00 94.31 92 ALA A O 1
ATOM 722 N N . ARG A 1 93 ? 12.265 -6.813 -23.173 1.00 94.69 93 ARG A N 1
ATOM 723 C CA . ARG A 1 93 ? 12.508 -7.505 -24.455 1.00 94.69 93 ARG A CA 1
ATOM 724 C C . ARG A 1 93 ? 12.070 -6.682 -25.663 1.00 94.69 93 ARG A C 1
ATOM 726 O O . ARG A 1 93 ? 12.695 -6.794 -26.712 1.00 94.69 93 ARG A O 1
ATOM 733 N N . ILE A 1 94 ? 11.011 -5.882 -25.532 1.00 95.62 94 ILE A N 1
ATOM 734 C CA . ILE A 1 94 ? 10.481 -5.048 -26.621 1.00 95.62 94 ILE A CA 1
ATOM 735 C C . ILE A 1 94 ? 11.360 -3.817 -26.858 1.00 95.62 94 ILE A C 1
ATOM 737 O O . ILE A 1 94 ? 11.682 -3.515 -28.003 1.00 95.62 94 ILE A O 1
ATOM 741 N N . ALA A 1 95 ? 11.793 -3.119 -25.804 1.00 96.31 95 ALA A N 1
ATOM 742 C CA . ALA A 1 95 ? 12.520 -1.855 -25.942 1.00 96.31 95 ALA A CA 1
ATOM 743 C C . ALA A 1 95 ? 13.787 -1.929 -26.826 1.00 96.31 95 ALA A C 1
ATOM 745 O O . ALA A 1 95 ? 14.015 -0.996 -27.600 1.00 96.31 95 ALA A O 1
ATOM 746 N N . PRO A 1 96 ? 14.607 -3.001 -26.795 1.00 95.88 96 PRO A N 1
ATOM 747 C CA . PRO A 1 96 ? 15.731 -3.159 -27.720 1.00 95.88 96 PRO A CA 1
ATOM 748 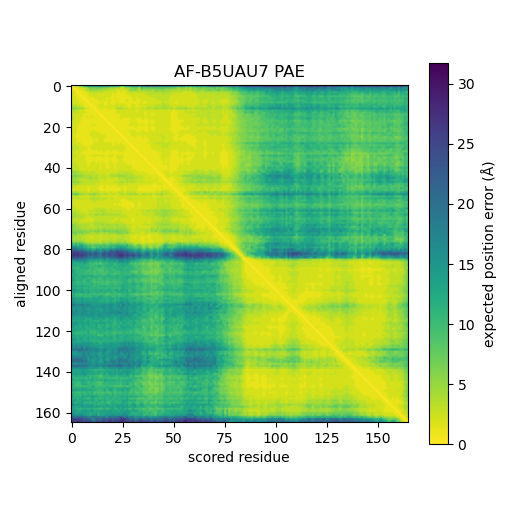C C . PRO A 1 96 ? 15.332 -3.265 -29.197 1.00 95.88 96 PRO A C 1
ATOM 750 O O . PRO A 1 96 ? 16.132 -2.887 -30.045 1.00 95.88 96 PRO A O 1
ATOM 753 N N . LEU A 1 97 ? 14.125 -3.757 -29.499 1.00 96.50 97 LEU A N 1
ATOM 754 C CA . LEU A 1 97 ? 13.613 -3.920 -30.867 1.00 96.50 97 LEU A CA 1
ATOM 755 C C . LEU A 1 97 ? 13.108 -2.605 -31.464 1.00 96.50 97 LEU A C 1
ATOM 757 O O . LEU A 1 97 ? 13.057 -2.464 -32.681 1.00 96.50 97 LEU A O 1
ATOM 761 N N . LEU A 1 98 ? 12.738 -1.650 -30.610 1.00 96.62 98 LEU A N 1
ATOM 762 C CA . LEU A 1 98 ? 12.357 -0.316 -31.044 1.00 96.62 98 LEU A CA 1
ATOM 763 C C . LEU A 1 98 ? 13.589 0.448 -31.538 1.00 96.62 98 LEU A C 1
ATOM 765 O O . LEU A 1 98 ? 14.646 0.458 -30.902 1.00 96.62 98 LEU A O 1
ATOM 769 N N . GLU A 1 99 ? 13.414 1.144 -32.647 1.00 97.00 99 GLU A N 1
ATOM 770 C CA . GLU A 1 99 ? 14.435 1.970 -33.289 1.00 97.00 99 GLU A CA 1
ATOM 771 C C . GLU A 1 99 ? 14.249 3.448 -32.934 1.00 97.00 99 GLU A C 1
ATOM 773 O O . GLU A 1 99 ? 13.151 3.999 -33.060 1.00 97.00 99 GLU A O 1
ATOM 778 N N . LYS A 1 100 ? 15.335 4.077 -32.484 1.00 96.19 100 LYS A N 1
ATOM 779 C CA . LYS A 1 100 ? 15.390 5.505 -32.173 1.00 96.19 100 LYS A CA 1
ATOM 780 C C . LYS A 1 100 ? 15.187 6.336 -33.442 1.00 96.19 100 LYS A C 1
ATOM 782 O O . LYS A 1 100 ? 15.649 5.949 -34.506 1.00 96.19 100 LYS A O 1
ATOM 787 N N . ASP A 1 101 ? 14.493 7.460 -33.311 1.00 95.44 101 ASP A N 1
ATOM 788 C CA . ASP A 1 101 ? 14.111 8.396 -34.377 1.00 95.44 101 ASP A CA 1
ATOM 789 C C . ASP A 1 101 ? 13.115 7.824 -35.414 1.00 95.44 101 ASP A C 1
ATOM 791 O O . ASP A 1 101 ? 12.684 8.536 -36.318 1.00 95.44 101 ASP A O 1
ATOM 795 N N . VAL A 1 102 ? 12.691 6.562 -35.254 1.00 96.50 102 VAL A N 1
ATOM 796 C CA . VAL A 1 102 ? 11.601 5.928 -36.020 1.00 96.50 102 VAL A CA 1
ATOM 797 C C . VAL A 1 102 ? 10.408 5.658 -35.110 1.00 96.50 102 VAL A C 1
ATOM 799 O O . VAL A 1 102 ? 9.301 6.136 -35.344 1.00 96.50 102 VAL A O 1
ATOM 802 N N . HIS A 1 103 ? 10.637 4.904 -34.036 1.00 97.62 103 HIS A N 1
ATOM 803 C CA . HIS A 1 103 ? 9.592 4.486 -33.107 1.00 97.62 103 HIS A CA 1
ATOM 804 C C . HIS A 1 103 ? 9.485 5.415 -31.892 1.00 97.62 103 HIS A C 1
ATOM 806 O O . HIS A 1 103 ? 8.425 5.511 -31.278 1.00 97.62 103 HIS A O 1
ATOM 812 N N . TYR A 1 104 ? 10.572 6.094 -31.526 1.00 97.75 104 TYR A N 1
ATOM 813 C CA . TYR A 1 104 ? 10.606 7.042 -30.414 1.00 97.75 104 TYR A CA 1
ATOM 814 C C . TYR A 1 104 ? 11.709 8.085 -30.595 1.00 97.75 104 TYR A C 1
ATOM 816 O O . TYR A 1 104 ? 12.732 7.815 -31.219 1.00 97.75 104 TYR A O 1
ATOM 824 N N . GLU A 1 105 ? 11.547 9.232 -29.948 1.00 96.56 105 GLU A N 1
ATOM 825 C CA . GLU A 1 105 ? 12.550 10.287 -29.820 1.00 96.56 105 GLU A CA 1
ATOM 826 C C . GLU A 1 105 ? 13.068 10.401 -28.379 1.00 96.56 105 GLU A C 1
ATOM 828 O O . GLU A 1 105 ? 12.413 9.997 -27.411 1.00 96.56 105 GLU A O 1
ATOM 833 N N . VAL A 1 106 ? 14.262 10.981 -28.228 1.00 96.69 106 VAL A N 1
ATOM 834 C CA . VAL A 1 106 ? 14.915 11.180 -26.927 1.00 96.69 106 VAL A CA 1
ATOM 835 C C . VAL A 1 106 ? 15.388 12.624 -26.788 1.00 96.69 106 VAL A C 1
ATOM 837 O O . VAL A 1 106 ? 16.292 13.062 -27.499 1.00 96.69 106 VAL A O 1
ATOM 840 N N . ASP A 1 107 ? 14.862 13.342 -25.796 1.00 94.12 107 ASP A N 1
ATOM 841 C CA . ASP A 1 107 ? 15.396 14.639 -25.377 1.00 94.12 107 ASP A CA 1
ATOM 842 C C . ASP A 1 107 ? 16.401 14.426 -24.237 1.00 94.12 107 ASP A C 1
ATOM 844 O O . ASP A 1 107 ? 16.046 14.271 -23.066 1.00 94.12 107 ASP A O 1
ATOM 848 N N . ILE A 1 108 ? 17.689 14.436 -24.586 1.00 90.00 108 ILE A N 1
ATOM 849 C CA . ILE A 1 108 ? 18.796 14.234 -23.639 1.00 90.00 108 ILE A CA 1
ATOM 850 C C . ILE A 1 108 ? 18.864 15.368 -22.605 1.00 90.00 108 ILE A C 1
ATOM 852 O O . ILE A 1 108 ? 19.210 15.125 -21.447 1.00 90.00 108 ILE A O 1
ATOM 856 N N . LYS A 1 109 ? 18.527 16.607 -22.993 1.00 91.44 109 LYS A N 1
ATOM 857 C CA . LYS A 1 109 ? 18.611 17.771 -22.097 1.00 91.44 109 LYS A CA 1
ATOM 858 C C . LYS A 1 109 ? 17.530 17.708 -21.027 1.00 91.44 109 LYS A C 1
ATOM 860 O O . LYS A 1 109 ? 17.813 17.973 -19.861 1.00 91.44 109 LYS A O 1
ATOM 865 N N . LYS A 1 110 ? 16.308 17.345 -21.419 1.00 92.38 110 LYS A N 1
ATOM 866 C CA . LYS A 1 110 ? 15.170 17.198 -20.501 1.00 92.38 110 LYS A CA 1
ATOM 867 C C . LYS A 1 110 ? 15.087 15.814 -19.860 1.00 92.38 110 LYS A C 1
ATOM 869 O O . LYS A 1 110 ? 14.317 15.635 -18.921 1.00 92.38 110 LYS A O 1
ATOM 874 N N . LYS A 1 111 ? 15.888 14.849 -20.327 1.00 89.50 111 LYS A N 1
ATOM 875 C CA . LYS A 1 111 ? 15.840 13.435 -19.921 1.00 89.50 111 LYS A CA 1
ATOM 876 C C . LYS A 1 111 ? 14.441 12.826 -20.088 1.00 89.50 111 LYS A C 1
ATOM 878 O O . LYS A 1 111 ? 13.961 12.083 -19.225 1.00 89.50 111 LYS A O 1
ATOM 883 N N . THR A 1 112 ? 13.795 13.152 -21.203 1.00 91.62 112 THR A N 1
ATOM 884 C CA . THR A 1 112 ? 12.461 12.666 -21.571 1.00 91.62 112 THR A CA 1
ATOM 885 C C . THR A 1 112 ? 12.520 11.867 -22.865 1.00 91.62 112 THR A C 1
ATOM 887 O O . THR A 1 112 ? 13.421 12.055 -23.679 1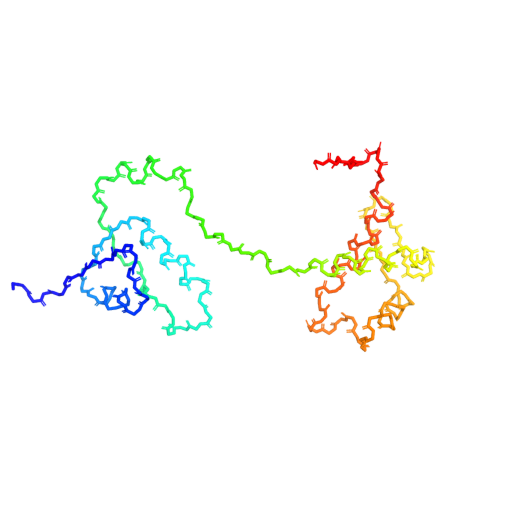.00 91.62 112 THR A O 1
ATOM 890 N N . ILE A 1 113 ? 11.548 10.979 -23.044 1.00 95.00 113 ILE A N 1
ATOM 891 C CA . ILE A 1 113 ? 11.349 10.208 -24.271 1.00 95.00 113 ILE A CA 1
ATOM 892 C C . ILE A 1 113 ? 9.939 10.490 -24.786 1.00 95.00 113 ILE A C 1
ATOM 894 O O . ILE A 1 113 ? 9.035 10.729 -23.982 1.00 95.00 113 ILE A O 1
ATOM 898 N N . GLY A 1 114 ? 9.769 10.482 -26.101 1.00 94.38 114 GLY A N 1
ATOM 899 C CA . GLY A 1 114 ? 8.470 10.567 -26.764 1.00 94.38 114 GLY A CA 1
ATOM 900 C C . GLY A 1 114 ? 8.300 9.357 -27.669 1.00 94.38 114 GLY A C 1
ATOM 901 O O . GLY A 1 114 ? 9.196 9.060 -28.449 1.00 94.38 114 GLY A O 1
ATOM 902 N N . VAL A 1 115 ? 7.191 8.628 -27.554 1.00 96.00 115 VAL A N 1
ATOM 903 C CA . VAL A 1 115 ? 6.901 7.488 -28.437 1.00 96.00 115 VAL A CA 1
ATOM 904 C C . VAL A 1 115 ? 6.106 7.999 -29.635 1.00 96.00 115 VAL A C 1
ATOM 906 O O . VAL A 1 115 ? 5.129 8.725 -29.463 1.00 96.00 115 VAL A O 1
ATOM 909 N N . HIS A 1 116 ? 6.539 7.652 -30.844 1.00 96.25 116 HIS A N 1
ATOM 910 C CA . HIS A 1 116 ? 5.840 8.002 -32.077 1.00 96.25 116 HIS A CA 1
ATOM 911 C C . HIS A 1 116 ? 4.721 7.001 -32.373 1.00 96.25 116 HIS A C 1
ATOM 913 O O . HIS A 1 116 ? 4.724 5.886 -31.855 1.00 96.25 116 HIS A O 1
ATOM 919 N N . GLU A 1 117 ? 3.802 7.365 -33.267 1.00 94.50 117 GLU A N 1
ATOM 920 C CA . GLU A 1 117 ? 2.701 6.494 -33.702 1.00 94.50 117 GLU A CA 1
ATOM 921 C C . GLU A 1 117 ? 3.208 5.133 -34.203 1.00 94.50 117 GLU A C 1
ATOM 923 O O . GLU A 1 117 ? 2.726 4.098 -33.757 1.00 94.50 117 GLU A O 1
ATOM 928 N N . ALA A 1 118 ? 4.281 5.118 -35.003 1.00 96.00 118 ALA A N 1
ATOM 929 C CA . ALA A 1 118 ? 4.915 3.879 -35.459 1.00 96.00 118 ALA A CA 1
ATOM 930 C C . ALA A 1 118 ? 5.398 2.986 -34.298 1.00 96.00 118 ALA A C 1
ATOM 932 O O . ALA A 1 118 ? 5.320 1.762 -34.377 1.00 96.00 118 ALA A O 1
ATOM 933 N N . GLY A 1 119 ? 5.888 3.584 -33.206 1.00 95.56 119 GLY A N 1
ATOM 934 C CA . GLY A 1 119 ? 6.286 2.859 -32.000 1.00 95.56 119 GLY A CA 1
ATOM 935 C C . GLY A 1 119 ? 5.102 2.310 -31.214 1.00 95.56 119 GLY A C 1
ATOM 936 O O . GLY A 1 119 ? 5.198 1.210 -30.675 1.00 95.56 119 GLY A O 1
ATOM 937 N N . VAL A 1 120 ? 3.987 3.043 -31.179 1.00 94.62 120 VAL A N 1
ATOM 938 C CA . VAL A 1 120 ? 2.736 2.578 -30.568 1.00 94.62 120 VAL A CA 1
ATOM 939 C C . VAL A 1 120 ? 2.207 1.363 -31.326 1.00 94.62 120 VAL A C 1
ATOM 941 O O . VAL A 1 120 ? 2.065 0.306 -30.715 1.00 94.62 120 VAL A O 1
ATOM 944 N N . THR A 1 121 ? 2.056 1.460 -32.650 1.00 95.25 121 THR A N 1
ATOM 945 C CA . THR A 1 121 ? 1.585 0.349 -33.493 1.00 95.25 121 THR A CA 1
ATOM 946 C C . THR A 1 121 ? 2.480 -0.885 -33.367 1.00 95.25 121 THR A C 1
ATOM 948 O O . THR A 1 121 ? 1.990 -1.996 -33.193 1.00 95.25 121 THR A O 1
ATOM 951 N N . PHE A 1 122 ? 3.807 -0.704 -33.356 1.00 95.75 122 PHE A N 1
ATOM 952 C CA . PHE A 1 122 ? 4.744 -1.816 -33.167 1.00 95.75 122 PHE A CA 1
ATOM 953 C C . PHE A 1 122 ? 4.515 -2.565 -31.845 1.00 95.75 122 PHE A C 1
ATOM 955 O O . PHE A 1 122 ? 4.625 -3.791 -31.778 1.00 95.75 122 PHE A O 1
ATOM 962 N N . VAL A 1 123 ? 4.235 -1.829 -30.767 1.00 95.00 123 VAL A N 1
ATOM 963 C CA . VAL A 1 123 ? 3.987 -2.407 -29.442 1.00 95.00 123 VAL A CA 1
ATOM 964 C C . VAL A 1 123 ? 2.619 -3.082 -29.392 1.00 95.00 123 VAL A C 1
ATOM 966 O O . VAL A 1 123 ? 2.522 -4.181 -28.849 1.00 95.00 123 VAL A O 1
ATOM 969 N N . GLU A 1 124 ? 1.592 -2.466 -29.973 1.00 94.75 124 GLU A N 1
ATOM 970 C CA . GLU A 1 124 ? 0.235 -3.016 -30.079 1.00 94.75 124 GLU A CA 1
ATOM 971 C C . GLU A 1 124 ? 0.237 -4.371 -30.794 1.00 94.75 124 GLU A C 1
ATOM 973 O O . GLU A 1 124 ? -0.185 -5.373 -30.209 1.00 94.75 124 GLU A O 1
ATOM 978 N N . ASP A 1 125 ? 0.860 -4.443 -31.974 1.00 94.00 125 ASP A N 1
ATOM 979 C CA . ASP A 1 125 ? 1.020 -5.679 -32.747 1.00 94.00 125 ASP A CA 1
ATOM 980 C C . ASP A 1 125 ? 1.751 -6.768 -31.951 1.00 94.00 125 ASP A C 1
ATOM 982 O O . ASP A 1 125 ? 1.416 -7.956 -32.007 1.00 94.00 125 ASP A O 1
ATOM 986 N N . ARG A 1 126 ? 2.777 -6.379 -31.186 1.00 92.94 126 ARG A N 1
ATOM 987 C CA . ARG A 1 126 ? 3.602 -7.325 -30.426 1.00 92.94 126 ARG A CA 1
ATOM 988 C C . ARG A 1 126 ? 2.889 -7.875 -29.197 1.00 92.94 126 ARG A C 1
ATOM 990 O O . ARG A 1 126 ? 3.165 -9.008 -28.797 1.00 92.94 126 ARG A O 1
ATOM 997 N N . LEU A 1 127 ? 2.024 -7.070 -28.592 1.00 91.31 127 LEU A N 1
ATOM 998 C CA . LEU A 1 127 ? 1.227 -7.442 -27.429 1.00 91.31 127 LEU A CA 1
ATOM 999 C C . LEU A 1 127 ? -0.115 -8.075 -27.816 1.00 91.31 127 LEU A C 1
ATOM 1001 O O . LEU A 1 127 ? -0.736 -8.707 -26.962 1.00 91.31 127 LEU A O 1
ATOM 1005 N N . GLY A 1 128 ? -0.527 -7.957 -29.082 1.00 91.94 128 GLY A N 1
ATOM 1006 C CA . GLY A 1 128 ? -1.819 -8.435 -29.568 1.00 91.94 128 GLY A CA 1
ATOM 1007 C C . GLY A 1 128 ? -2.982 -7.650 -28.966 1.00 91.94 128 GLY A C 1
ATOM 1008 O O . GLY A 1 128 ? -3.992 -8.251 -28.605 1.00 91.94 128 GLY A O 1
ATOM 1009 N N . ILE A 1 129 ? -2.801 -6.339 -28.792 1.00 91.50 129 ILE A N 1
ATOM 1010 C CA . ILE A 1 129 ? -3.815 -5.421 -28.260 1.00 91.50 129 ILE A CA 1
ATOM 1011 C C . ILE A 1 129 ? -4.193 -4.401 -29.330 1.00 91.50 129 ILE A C 1
ATOM 1013 O O . ILE A 1 129 ? -3.347 -4.006 -30.125 1.00 91.50 129 ILE A O 1
ATOM 1017 N N . ASP A 1 130 ? -5.444 -3.950 -29.312 1.00 87.50 130 ASP A N 1
ATOM 1018 C CA . ASP A 1 130 ? -5.950 -3.025 -30.331 1.00 87.50 130 ASP A CA 1
ATOM 1019 C C . ASP A 1 130 ? -5.593 -1.562 -30.038 1.00 87.50 130 ASP A C 1
ATOM 1021 O O . ASP A 1 130 ? -5.482 -0.756 -30.957 1.00 87.50 130 ASP A O 1
ATOM 1025 N N . ASN A 1 131 ? -5.469 -1.191 -28.757 1.00 89.88 131 ASN A N 1
ATOM 1026 C CA . ASN A 1 131 ? -5.178 0.182 -28.354 1.00 89.88 131 ASN A CA 1
ATOM 1027 C C . ASN A 1 131 ? -4.403 0.233 -27.032 1.00 89.88 131 ASN A C 1
ATOM 1029 O O . ASN A 1 131 ? -4.904 -0.159 -25.974 1.00 89.88 131 ASN A O 1
ATOM 1033 N N . LEU A 1 132 ? -3.194 0.788 -27.064 1.00 89.62 132 LEU A N 1
ATOM 1034 C CA . LEU A 1 132 ? -2.345 0.948 -25.883 1.00 89.62 132 LEU A CA 1
ATOM 1035 C C . LEU A 1 132 ? -2.911 1.955 -24.860 1.00 89.62 132 LEU A C 1
ATOM 1037 O O . LEU A 1 132 ? -2.592 1.879 -23.673 1.00 89.62 132 LEU A O 1
ATOM 1041 N N . TYR A 1 133 ? -3.752 2.892 -25.298 1.00 87.75 133 TYR A N 1
ATOM 1042 C CA . TYR A 1 133 ? -4.288 3.988 -24.484 1.00 87.75 133 TYR A CA 1
ATOM 1043 C C . TYR A 1 133 ? -5.679 3.720 -23.900 1.00 87.75 133 TYR A C 1
ATOM 1045 O O . TYR A 1 133 ? -6.248 4.600 -23.248 1.00 87.75 133 TYR A O 1
ATOM 1053 N N . GLU A 1 134 ? -6.251 2.532 -24.098 1.00 90.12 134 GLU A N 1
ATOM 1054 C CA . GLU A 1 134 ? -7.516 2.190 -23.450 1.00 90.12 134 GLU A CA 1
ATOM 1055 C C . GLU A 1 134 ? -7.351 2.064 -21.919 1.00 90.12 134 GLU A C 1
ATOM 1057 O O . GLU A 1 134 ? -6.268 1.717 -21.436 1.00 90.12 134 GLU A O 1
ATOM 1062 N N . PRO A 1 135 ? -8.407 2.304 -21.113 1.00 85.19 135 PRO A N 1
ATOM 1063 C CA . PRO A 1 135 ? -8.300 2.288 -19.650 1.00 85.19 135 PRO A CA 1
ATOM 1064 C C . PRO A 1 135 ? -7.702 0.995 -19.075 1.00 85.19 135 PRO A C 1
ATOM 1066 O O . PRO A 1 135 ? -6.934 1.054 -18.111 1.00 85.19 135 PRO A O 1
ATOM 1069 N N . ALA A 1 136 ? -7.995 -0.150 -19.701 1.00 84.00 136 ALA A N 1
ATOM 1070 C CA . ALA A 1 136 ? -7.464 -1.458 -19.318 1.00 84.00 136 ALA A CA 1
ATOM 1071 C C . ALA A 1 136 ? -5.936 -1.572 -19.500 1.00 84.00 136 ALA A C 1
ATOM 1073 O O . ALA A 1 136 ? -5.278 -2.263 -18.724 1.00 84.00 136 ALA A O 1
ATOM 1074 N N . ASN A 1 137 ? -5.364 -0.839 -20.461 1.00 85.75 137 ASN A N 1
ATOM 1075 C CA . ASN A 1 137 ? -3.943 -0.877 -20.824 1.00 85.75 137 ASN A CA 1
ATOM 1076 C C . ASN A 1 137 ? -3.149 0.327 -20.309 1.00 85.75 137 ASN A C 1
ATOM 1078 O O . ASN A 1 137 ? -1.947 0.416 -20.543 1.00 85.75 137 ASN A O 1
ATOM 1082 N N . SER A 1 138 ? -3.780 1.233 -19.562 1.00 82.75 138 SER A N 1
ATOM 1083 C CA . SER A 1 138 ? -3.166 2.474 -19.065 1.00 82.75 138 SER A CA 1
ATOM 1084 C C . SER A 1 138 ? -1.805 2.279 -18.372 1.00 82.75 138 SER A C 1
ATOM 1086 O O . SER A 1 138 ? -0.908 3.114 -18.503 1.00 82.75 138 SER A O 1
ATOM 1088 N N . GLN A 1 139 ? -1.604 1.149 -17.687 1.00 86.19 139 GLN A N 1
ATOM 1089 C CA . GLN A 1 139 ? -0.331 0.805 -17.042 1.00 86.19 139 GLN A CA 1
ATOM 1090 C C . GLN A 1 139 ? 0.790 0.466 -18.049 1.00 86.19 139 GLN A C 1
ATOM 1092 O O . GLN A 1 139 ? 1.962 0.731 -17.776 1.00 86.19 139 GLN A O 1
ATOM 1097 N N . LEU A 1 140 ? 0.450 -0.070 -19.229 1.00 91.50 140 LEU A N 1
ATOM 1098 C CA . LEU A 1 140 ? 1.387 -0.482 -20.285 1.00 91.50 140 LEU A CA 1
ATOM 1099 C C . LEU A 1 140 ? 2.182 0.691 -20.856 1.00 91.50 140 LEU A C 1
ATOM 1101 O O . LEU A 1 140 ? 3.383 0.557 -21.095 1.00 91.50 140 LEU A O 1
ATOM 1105 N N . VAL A 1 141 ? 1.555 1.863 -20.977 1.00 91.69 141 VAL A N 1
ATOM 1106 C CA . VAL A 1 141 ? 2.229 3.104 -21.394 1.00 91.69 141 VAL A CA 1
ATOM 1107 C C . VAL A 1 141 ? 3.383 3.442 -20.444 1.00 91.69 141 VAL A C 1
ATOM 1109 O O . VAL A 1 141 ? 4.476 3.810 -20.879 1.00 91.69 141 VAL A O 1
ATOM 1112 N N . GLY A 1 142 ? 3.167 3.272 -19.136 1.00 91.31 142 GLY A N 1
ATOM 1113 C CA . GLY A 1 142 ? 4.200 3.472 -18.124 1.00 91.31 142 GLY A CA 1
ATOM 1114 C C . GLY A 1 142 ? 5.371 2.503 -18.290 1.00 91.31 142 GLY A C 1
ATOM 1115 O O . GLY A 1 142 ? 6.529 2.928 -18.256 1.00 91.31 142 GLY A O 1
ATOM 1116 N N . TYR A 1 143 ? 5.090 1.216 -18.520 1.00 93.75 143 TYR A N 1
ATOM 1117 C CA . TYR A 1 143 ? 6.129 0.206 -18.744 1.00 93.75 143 TYR A CA 1
ATOM 1118 C C . TYR A 1 143 ? 6.944 0.477 -20.011 1.00 93.75 143 TYR A C 1
ATOM 1120 O O . TYR A 1 143 ? 8.175 0.438 -19.951 1.00 93.75 143 TYR A O 1
ATOM 1128 N N . LEU A 1 144 ? 6.284 0.816 -21.123 1.00 95.06 144 LEU A N 1
ATOM 1129 C CA . LEU A 1 144 ? 6.938 1.168 -22.383 1.00 95.06 144 LEU A CA 1
ATOM 1130 C C . LEU A 1 144 ? 7.882 2.358 -22.208 1.00 95.06 144 LEU A C 1
ATOM 1132 O O . LEU A 1 144 ? 9.072 2.270 -22.521 1.00 95.06 144 LEU A O 1
ATOM 1136 N N . ASN A 1 145 ? 7.359 3.451 -21.649 1.00 94.56 145 ASN A N 1
ATOM 1137 C CA . ASN A 1 145 ? 8.126 4.673 -21.456 1.00 94.56 145 ASN A CA 1
ATOM 1138 C C . ASN A 1 145 ? 9.343 4.432 -20.564 1.00 94.56 145 ASN A C 1
ATOM 1140 O O . ASN A 1 145 ? 10.445 4.882 -20.879 1.00 94.56 145 ASN A O 1
ATOM 1144 N N . ASN A 1 146 ? 9.169 3.684 -19.472 1.00 94.81 146 ASN A N 1
ATOM 1145 C CA . ASN A 1 146 ? 10.264 3.357 -18.568 1.00 94.81 146 ASN A CA 1
ATOM 1146 C C . ASN A 1 146 ? 11.312 2.459 -19.232 1.00 94.81 146 ASN A C 1
ATOM 1148 O O . ASN A 1 146 ? 12.504 2.695 -19.046 1.00 94.81 146 ASN A O 1
ATOM 1152 N N . ALA A 1 14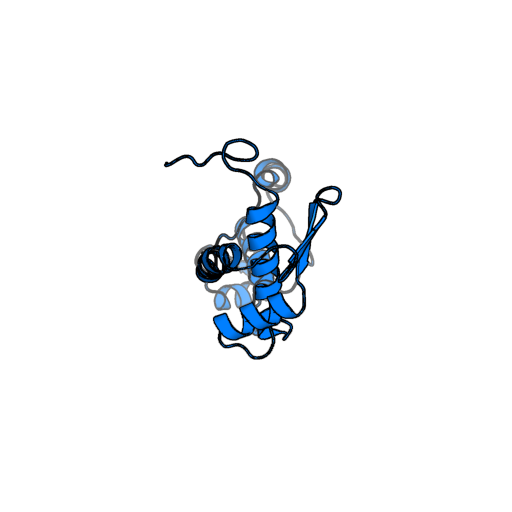7 ? 10.905 1.476 -20.036 1.00 95.62 147 ALA A N 1
ATOM 1153 C CA . ALA A 1 147 ? 11.840 0.585 -20.714 1.00 95.62 147 ALA A CA 1
ATOM 1154 C C . ALA A 1 147 ? 12.707 1.328 -21.747 1.00 95.62 147 ALA A C 1
ATOM 1156 O O . ALA A 1 147 ? 13.927 1.152 -21.758 1.00 95.62 147 ALA A O 1
ATOM 1157 N N . ILE A 1 148 ? 12.113 2.221 -22.551 1.00 96.56 148 ILE A N 1
ATOM 1158 C CA . ILE A 1 148 ? 12.858 3.077 -23.493 1.00 96.56 148 ILE A CA 1
ATOM 1159 C C . ILE A 1 148 ? 13.767 4.045 -22.727 1.00 96.56 148 ILE A C 1
ATOM 1161 O O . ILE A 1 148 ? 14.941 4.204 -23.061 1.00 96.56 148 ILE A O 1
ATOM 1165 N N . LYS A 1 149 ? 13.256 4.659 -21.654 1.00 95.12 149 LYS A N 1
ATOM 1166 C CA . LYS A 1 149 ? 14.031 5.581 -20.820 1.00 95.12 149 LYS A CA 1
ATOM 1167 C C . LYS A 1 149 ? 15.266 4.905 -20.224 1.00 95.12 149 LYS A C 1
ATOM 1169 O O . LYS A 1 149 ? 16.344 5.487 -20.266 1.00 95.12 149 LYS A O 1
ATOM 1174 N N . VAL A 1 150 ? 15.124 3.691 -19.690 1.00 94.44 150 VAL A N 1
ATOM 1175 C CA . VAL A 1 150 ? 16.246 2.906 -19.150 1.00 94.44 150 VAL A CA 1
ATOM 1176 C C . VAL A 1 150 ? 17.241 2.550 -20.250 1.00 94.44 150 VAL A C 1
ATOM 1178 O O . VAL A 1 150 ? 18.436 2.732 -20.043 1.00 94.44 150 VAL A O 1
ATOM 1181 N N . LYS A 1 151 ? 16.766 2.118 -21.425 1.00 95.00 151 LYS A N 1
ATOM 1182 C CA . LYS A 1 151 ? 17.617 1.804 -22.584 1.00 95.00 151 LYS A CA 1
ATOM 1183 C C . LYS A 1 151 ? 18.497 2.988 -23.006 1.00 95.00 151 LYS A C 1
ATOM 1185 O O . LYS A 1 151 ? 19.674 2.794 -23.292 1.00 95.00 151 LYS A O 1
ATOM 1190 N N . GLU A 1 152 ? 17.930 4.191 -23.064 1.00 95.38 152 GLU A N 1
ATOM 1191 C CA . GLU A 1 152 ? 18.587 5.358 -23.672 1.00 95.38 152 GLU A CA 1
ATOM 1192 C C . GLU A 1 152 ? 19.310 6.267 -22.674 1.00 95.38 152 GLU A C 1
ATOM 1194 O O . GLU A 1 152 ? 20.301 6.898 -23.034 1.00 95.38 152 GLU A O 1
ATOM 1199 N N . LEU A 1 153 ? 18.809 6.384 -21.438 1.00 93.88 153 LEU A N 1
ATOM 1200 C CA . LEU A 1 153 ? 19.264 7.405 -20.484 1.00 93.88 153 LEU A CA 1
ATOM 1201 C C . LEU A 1 153 ? 20.029 6.853 -19.279 1.00 93.88 153 LEU A C 1
ATOM 1203 O O . LEU A 1 153 ? 20.553 7.652 -18.503 1.00 93.88 153 LEU A O 1
ATOM 1207 N N . PHE A 1 154 ? 20.071 5.532 -19.090 1.00 93.50 154 PHE A N 1
ATOM 1208 C CA . PHE A 1 154 ? 20.747 4.903 -17.958 1.00 93.50 154 PHE A CA 1
ATOM 1209 C C . PHE A 1 154 ? 21.760 3.872 -18.447 1.00 93.50 154 PHE A C 1
ATOM 1211 O O . PHE A 1 154 ? 21.409 2.825 -18.988 1.00 93.50 154 PHE A O 1
ATOM 1218 N N . HIS A 1 155 ? 23.037 4.139 -18.202 1.00 93.06 155 HIS A N 1
ATOM 1219 C CA . HIS A 1 155 ? 24.127 3.291 -18.654 1.00 93.06 155 HIS A CA 1
ATOM 1220 C C . HIS A 1 155 ? 24.730 2.505 -17.495 1.00 93.06 155 HIS A C 1
ATOM 1222 O O . HIS A 1 155 ? 25.111 3.058 -16.457 1.00 93.06 155 HIS A O 1
ATOM 1228 N N . LYS A 1 156 ? 24.855 1.192 -17.699 1.00 93.75 156 LYS A N 1
ATOM 1229 C CA . LYS A 1 156 ? 25.588 0.315 -16.788 1.00 93.75 156 LYS A CA 1
ATOM 1230 C C . LYS A 1 156 ? 27.037 0.801 -16.662 1.00 93.75 156 LYS A C 1
ATOM 1232 O O . LYS A 1 156 ? 27.621 1.274 -17.632 1.00 93.75 156 LYS A O 1
ATOM 1237 N N . ASP A 1 157 ? 27.583 0.702 -15.455 1.00 93.75 157 ASP A N 1
ATOM 1238 C CA . ASP A 1 157 ? 28.945 1.105 -15.077 1.00 93.7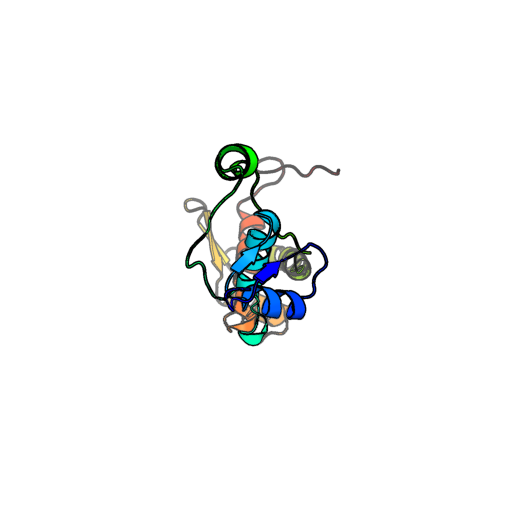5 157 ASP A CA 1
ATOM 1239 C C . ASP A 1 157 ? 29.198 2.626 -15.115 1.00 93.75 157 ASP A C 1
ATOM 1241 O O . ASP A 1 157 ? 30.314 3.083 -14.868 1.00 93.75 157 ASP A O 1
ATOM 1245 N N . LYS A 1 158 ? 28.146 3.422 -15.346 1.00 93.00 158 LYS A N 1
ATOM 1246 C CA . LYS A 1 158 ? 28.159 4.885 -15.224 1.00 93.00 158 LYS A CA 1
ATOM 1247 C C . LYS A 1 158 ? 27.079 5.381 -14.268 1.00 93.00 158 LYS A C 1
ATOM 1249 O O . LYS A 1 158 ? 27.392 6.060 -13.297 1.00 93.00 158 LYS A O 1
ATOM 1254 N N . ASP A 1 159 ? 25.826 5.028 -14.540 1.00 92.62 159 ASP A N 1
ATOM 1255 C CA . ASP A 1 159 ? 24.664 5.471 -13.766 1.00 92.62 159 ASP A CA 1
ATOM 1256 C C . ASP A 1 159 ? 24.241 4.425 -12.723 1.00 92.62 159 ASP A C 1
ATOM 1258 O O . ASP A 1 159 ? 23.692 4.772 -11.679 1.00 92.62 159 ASP A O 1
ATOM 1262 N N . TYR A 1 160 ? 24.511 3.141 -12.983 1.00 94.56 160 TYR A N 1
ATOM 1263 C CA . TYR A 1 160 ? 24.232 2.047 -12.052 1.00 94.56 160 TYR A CA 1
ATOM 1264 C C . TYR A 1 160 ? 25.211 0.878 -12.214 1.00 94.56 160 TYR A C 1
ATOM 1266 O O . TYR A 1 160 ? 25.827 0.700 -13.264 1.00 94.56 160 TYR A O 1
ATOM 1274 N N . ILE A 1 161 ? 25.312 0.044 -11.177 1.00 94.69 161 ILE A N 1
ATOM 1275 C CA . ILE A 1 161 ? 26.043 -1.229 -11.199 1.00 94.69 161 ILE A CA 1
ATOM 1276 C C . ILE A 1 161 ? 25.083 -2.381 -10.906 1.00 94.69 161 ILE A C 1
ATOM 1278 O O . ILE A 1 161 ? 24.138 -2.227 -10.134 1.00 94.69 161 ILE A O 1
ATOM 1282 N N . VAL A 1 162 ? 25.340 -3.548 -11.494 1.00 92.62 162 VAL A N 1
ATOM 1283 C CA . VAL A 1 162 ? 24.599 -4.778 -11.181 1.00 92.62 162 VAL A CA 1
ATOM 1284 C C . VAL A 1 162 ? 25.455 -5.612 -10.242 1.00 92.62 162 VAL A C 1
ATOM 1286 O O . VAL A 1 162 ? 26.520 -6.086 -10.634 1.00 92.62 162 VAL A O 1
ATOM 1289 N N . ARG A 1 163 ? 24.999 -5.776 -8.999 1.00 88.88 163 ARG A N 1
ATOM 1290 C CA . ARG A 1 163 ? 25.603 -6.712 -8.049 1.00 88.88 163 ARG A CA 1
ATOM 1291 C C . ARG A 1 163 ? 24.804 -8.003 -8.067 1.00 88.88 163 ARG A C 1
ATOM 1293 O O . ARG A 1 163 ? 23.593 -7.973 -7.877 1.00 88.88 163 ARG A O 1
ATOM 1300 N N . VAL A 1 164 ? 25.491 -9.114 -8.298 1.00 77.88 164 VAL A N 1
ATOM 1301 C CA . VAL A 1 164 ? 24.933 -10.435 -8.010 1.00 77.88 164 VAL A CA 1
ATOM 1302 C C . VAL A 1 164 ? 25.046 -10.609 -6.498 1.00 77.88 164 VAL A C 1
ATOM 1304 O O . VAL A 1 164 ? 26.152 -10.506 -5.964 1.00 77.88 164 VAL A O 1
ATOM 1307 N N . ILE A 1 165 ? 23.901 -10.737 -5.828 1.00 52.62 165 ILE A N 1
ATOM 1308 C CA . ILE A 1 165 ? 23.807 -11.060 -4.398 1.00 52.62 165 ILE A CA 1
ATOM 1309 C C . ILE A 1 165 ? 23.752 -12.578 -4.272 1.00 52.62 165 ILE A C 1
ATOM 1311 O O . ILE A 1 165 ? 23.021 -13.187 -5.087 1.00 52.62 165 ILE A O 1
#

Foldseek 3Di:
DPPFFAAEDDPPDDLVSLLVRQPTPYYHYDPLRVQVLVVVQVVDPDPVSRRHDDCDDDDDDPCCCVVPVVVVDDRDDDDPDPDPVVLLVVLLVVLVVDDEPQQKHADQVVLFIGGDPRVQVSVCVVVVHDGCVPPVNVVSVVSNRVSNSCVPPPDEPPRDHDDDD

Sequence (165 aa):
FLGLQTAVILTGMTPDQRRVAYNADITYGTNNEFGFDYLRDNMAHSLDELVQRGHNFAVVDEVDSILVDEARTPLIISGPADSSSKWYGEFARIAPLLEKDVHYEVDIKKKTIGVHEAGVTFVEDRLGIDNLYEPANSQLVGYLNNAIKVKELFHKDKDYIVRVI

Organism: NCBI:txid53427

pLDDT: mean 93.43, std 7.02, range [52.62, 98.62]

InterPro domains:
  IPR000185 Protein translocase subunit SecA [PTHR30612] (1-163)
  IPR011115 SecA DEAD-like, N-terminal [PF07517] (1-111)
  IPR011115 SecA DEAD-like, N-terminal [SM00957] (1-165)
  IPR011130 SecA, preprotein cross-linking domain [SM00958] (80-163)
  IPR014018 SecA motor DEAD [PS51196] (1-165)
  IPR027417 P-loop containing nucleoside triphosphate hydrolase [G3DSA:3.40.50.300] (1-80)
  IPR027417 P-loop containing nucleoside triphosphate hydrolase [SSF52540] (1-80)
  IPR036670 SecA, preprotein cross-linking domain superfamily [SSF81767] (79-163)

Nearest PDB structures (foldseek):
  1nl3-assembly1_B  TM=9.133E-01  e=3.805E-23  Mycobacterium tuberculosis
  1nl3-assembly1_A  TM=9.234E-01  e=5.571E-22  Mycobacterium tuberculosis
  1nkt-assembly1_A  TM=9.262E-01  e=8.706E-21  Mycobacterium tuberculosis
  1tf2-assembly1_A  TM=6.546E-01  e=6.247E-15  Bacillus subtilis
  3jv2-assembly2_B  TM=6.405E-01  e=1.463E-14  Bacillus subtilis

Secondary structure (DSSP, 8-state):
--S--EEE--TT--HHHHHHHHTSSEEE--HHHHHHHHHHHTT-SSGGG-----------SSHHIIIIIGGGS----------THHHHHHHHHHGGGSPBTTTEEEETTTTEEEE-HHHHHHHHHHHT-S-TTSGGGHHHHHHHHHHHHHHHH--BTTTB-----

Solvent-accessible surface area (backbone atoms only — not comparable to full-atom values): 10383 Å² total; per-residue (Å²): 122,100,81,71,45,72,31,64,56,58,91,88,62,50,64,70,59,37,30,57,18,55,69,27,81,42,63,46,67,50,72,65,58,56,52,52,50,54,55,49,46,76,66,49,94,50,81,87,67,43,36,75,88,77,88,90,80,84,85,70,79,65,49,61,56,54,69,55,66,47,60,75,60,81,92,78,89,85,72,83,75,84,73,63,60,62,54,58,56,52,28,61,62,47,40,78,74,54,45,78,80,63,21,28,48,73,42,77,90,78,72,46,72,47,77,33,70,63,30,51,53,55,49,22,67,73,71,74,46,94,55,61,80,39,83,91,32,51,66,53,52,56,43,48,53,51,30,44,44,44,72,76,75,49,45,77,83,76,74,45,80,89,77,90,129